Protein AF-A0A661MCD5-F1 (afdb_monomer_lite)

Structure (mmCIF, N/CA/C/O backbone):
data_AF-A0A661MCD5-F1
#
_entry.id   AF-A0A661MCD5-F1
#
loop_
_atom_site.group_PDB
_atom_site.id
_atom_site.type_symbol
_atom_site.label_atom_id
_atom_site.label_alt_id
_atom_site.label_comp_id
_atom_site.label_asym_id
_atom_site.label_entity_id
_atom_site.label_seq_id
_atom_site.pdbx_PDB_ins_code
_atom_site.Cartn_x
_atom_site.Cartn_y
_atom_site.Cartn_z
_atom_site.occupancy
_atom_site.B_iso_or_equiv
_atom_site.auth_seq_id
_atom_site.auth_comp_id
_atom_site.auth_asym_id
_atom_site.auth_atom_id
_atom_site.pdbx_PDB_model_num
ATOM 1 N N . MET A 1 1 ? 11.722 17.174 -21.139 1.00 75.12 1 MET A N 1
ATOM 2 C CA . MET A 1 1 ? 12.683 16.065 -20.962 1.00 75.12 1 MET A CA 1
ATOM 3 C C . MET A 1 1 ? 12.628 15.498 -19.548 1.00 75.12 1 MET A C 1
ATOM 5 O O . MET A 1 1 ? 12.338 14.327 -19.418 1.00 75.12 1 MET A O 1
ATOM 9 N N . LEU A 1 2 ? 12.828 16.287 -18.482 1.00 86.31 2 LEU A N 1
ATOM 10 C CA . LEU A 1 2 ? 12.732 15.749 -17.111 1.00 86.31 2 LEU A CA 1
ATOM 11 C C . LEU A 1 2 ? 11.299 15.334 -16.720 1.00 86.31 2 LEU A C 1
ATOM 13 O O . LEU A 1 2 ? 11.111 14.255 -16.179 1.00 86.31 2 LEU A O 1
ATOM 17 N N . LEU A 1 3 ? 10.295 16.158 -17.053 1.00 89.19 3 LEU A N 1
ATOM 18 C CA . LEU A 1 3 ? 8.883 15.839 -16.793 1.00 89.19 3 LEU A CA 1
ATOM 19 C C . LEU A 1 3 ? 8.429 14.551 -17.486 1.00 89.19 3 LEU A C 1
ATOM 21 O O . LEU A 1 3 ? 7.774 13.742 -16.857 1.00 89.19 3 LEU A O 1
ATOM 25 N N . SER A 1 4 ? 8.853 14.309 -18.728 1.00 89.06 4 SER A N 1
ATOM 26 C CA . SER A 1 4 ? 8.489 13.078 -19.439 1.00 89.06 4 SER A CA 1
ATOM 27 C C . SER A 1 4 ? 9.070 11.828 -18.773 1.00 89.06 4 SER A C 1
ATOM 29 O O . SER A 1 4 ? 8.375 10.833 -18.646 1.00 89.06 4 SER A O 1
ATOM 31 N N . TYR A 1 5 ? 10.313 11.887 -18.279 1.00 88.50 5 TYR A N 1
ATOM 32 C CA . TYR A 1 5 ? 10.882 10.770 -17.516 1.00 88.50 5 TYR A CA 1
ATOM 33 C C . TYR A 1 5 ? 10.198 10.573 -16.160 1.00 88.50 5 TYR A C 1
ATOM 35 O O . TYR A 1 5 ? 10.114 9.448 -15.673 1.00 88.50 5 TYR A O 1
ATOM 43 N N . LEU A 1 6 ? 9.720 11.657 -15.543 1.00 89.44 6 LEU A N 1
ATOM 44 C CA . LEU A 1 6 ? 8.935 11.577 -14.317 1.00 89.44 6 LEU A CA 1
ATOM 45 C C . LEU A 1 6 ? 7.566 10.942 -14.576 1.00 89.44 6 LEU A C 1
ATOM 47 O O . LEU A 1 6 ? 7.163 10.081 -13.804 1.00 89.44 6 LEU A O 1
ATOM 51 N N . ASP A 1 7 ? 6.881 11.331 -15.649 1.00 89.38 7 ASP A N 1
ATOM 52 C CA . ASP A 1 7 ? 5.583 10.772 -16.031 1.00 89.38 7 ASP A CA 1
ATOM 53 C C . ASP A 1 7 ? 5.701 9.270 -16.320 1.00 89.38 7 ASP A C 1
ATOM 55 O O . ASP A 1 7 ? 4.923 8.475 -15.791 1.00 89.38 7 ASP A O 1
ATOM 59 N N . ASP A 1 8 ? 6.737 8.868 -17.063 1.00 87.25 8 ASP A N 1
ATOM 60 C CA . ASP A 1 8 ? 7.043 7.457 -17.303 1.00 87.25 8 ASP A CA 1
ATOM 61 C C . ASP A 1 8 ? 7.293 6.718 -15.981 1.00 87.25 8 ASP A C 1
ATOM 63 O O . ASP A 1 8 ? 6.706 5.665 -15.737 1.00 87.25 8 ASP A O 1
ATOM 67 N N . TYR A 1 9 ? 8.095 7.292 -15.077 1.00 87.69 9 TYR A N 1
ATOM 68 C CA . TYR A 1 9 ? 8.354 6.696 -13.766 1.00 87.69 9 TYR A CA 1
ATOM 69 C C . TYR A 1 9 ? 7.096 6.598 -12.892 1.00 87.69 9 TYR A C 1
ATOM 71 O O . TYR A 1 9 ? 6.934 5.621 -12.165 1.00 87.69 9 TYR A O 1
ATOM 79 N N . MET A 1 10 ? 6.188 7.571 -12.955 1.00 85.12 10 MET A N 1
ATOM 80 C CA . MET A 1 10 ? 4.925 7.529 -12.212 1.00 85.12 10 MET A CA 1
ATOM 81 C C . MET A 1 10 ? 3.993 6.422 -12.722 1.00 85.12 10 MET A C 1
ATOM 83 O O . MET A 1 10 ? 3.210 5.883 -11.940 1.00 85.12 10 MET A O 1
ATOM 87 N N . LEU A 1 11 ? 4.097 6.049 -14.002 1.00 81.00 11 LEU A N 1
ATOM 88 C CA . LEU A 1 11 ? 3.349 4.935 -14.590 1.00 81.00 11 LEU A CA 1
ATOM 89 C C . LEU A 1 11 ? 4.008 3.581 -14.303 1.00 81.00 11 LEU A C 1
ATOM 91 O O . LEU A 1 11 ? 3.328 2.644 -13.885 1.00 81.00 11 LEU A O 1
ATOM 95 N N . THR A 1 12 ? 5.325 3.472 -14.499 1.00 79.69 12 THR A N 1
ATOM 96 C CA . THR A 1 12 ? 6.045 2.197 -14.371 1.00 79.69 12 THR A CA 1
ATOM 97 C C . THR A 1 12 ? 6.465 1.867 -12.943 1.00 79.69 12 THR A C 1
ATOM 99 O O . THR A 1 12 ? 6.690 0.704 -12.603 1.00 79.69 12 THR A O 1
ATOM 102 N N . GLY A 1 13 ? 6.603 2.881 -12.093 1.00 84.50 13 GLY A N 1
ATOM 103 C CA . GLY A 1 13 ? 7.190 2.763 -10.766 1.00 84.50 13 GLY A CA 1
ATOM 104 C C . GLY A 1 13 ? 8.654 2.313 -10.799 1.00 84.50 13 GLY A C 1
ATOM 105 O O . GLY A 1 13 ? 9.337 2.384 -11.821 1.00 84.50 13 GLY A O 1
ATOM 106 N N . GLY A 1 14 ? 9.135 1.831 -9.648 1.00 86.81 14 GLY A N 1
ATOM 107 C CA . GLY A 1 14 ? 10.529 1.414 -9.441 1.00 86.81 14 GLY A CA 1
ATOM 108 C C . GLY A 1 14 ? 10.735 -0.082 -9.186 1.00 86.81 14 GLY A C 1
ATOM 109 O O . GLY A 1 14 ? 11.829 -0.482 -8.794 1.00 86.81 14 GLY A O 1
ATOM 110 N N . PHE A 1 15 ? 9.706 -0.919 -9.351 1.00 88.81 15 PHE A N 1
ATOM 111 C CA . PHE A 1 15 ? 9.833 -2.353 -9.078 1.00 88.81 15 PHE A CA 1
ATOM 112 C C . PHE A 1 15 ? 10.667 -3.041 -10.170 1.00 88.81 15 PHE A C 1
ATOM 114 O O . PHE A 1 15 ? 10.287 -2.970 -11.341 1.00 88.81 15 PHE A O 1
ATOM 121 N N . PRO A 1 16 ? 11.763 -3.748 -9.832 1.00 86.19 16 PRO A N 1
ATOM 122 C CA . PRO A 1 16 ? 12.628 -4.388 -10.825 1.00 86.19 16 PRO A CA 1
ATOM 123 C C . PRO A 1 16 ? 11.888 -5.367 -11.742 1.00 86.19 16 PRO A C 1
ATOM 125 O O . PRO A 1 16 ? 12.194 -5.462 -12.926 1.00 86.19 16 PRO A O 1
ATOM 128 N N . GLU A 1 17 ? 10.881 -6.078 -11.231 1.00 86.56 17 GLU A N 1
ATOM 129 C CA . GLU A 1 17 ? 10.036 -6.970 -12.031 1.00 86.56 17 GLU A CA 1
ATOM 130 C C . GLU A 1 17 ? 9.255 -6.226 -13.113 1.00 86.56 17 GLU A C 1
ATOM 132 O O . GLU A 1 17 ? 9.057 -6.750 -14.204 1.00 86.56 17 GLU A O 1
ATOM 137 N N . VAL A 1 18 ? 8.849 -4.994 -12.836 1.00 86.12 18 VAL A N 1
ATOM 138 C CA . VAL A 1 18 ? 8.116 -4.158 -13.781 1.00 86.12 18 VAL A CA 1
ATOM 139 C C . VAL A 1 18 ? 9.075 -3.500 -14.776 1.00 86.12 18 VAL A C 1
ATOM 141 O O . VAL A 1 18 ? 8.841 -3.536 -15.981 1.00 86.12 18 VAL A O 1
ATOM 144 N N . VAL A 1 19 ? 10.182 -2.947 -14.277 1.00 85.00 19 VAL A N 1
ATOM 145 C CA . VAL A 1 19 ? 11.120 -2.132 -15.065 1.00 85.00 19 VAL A CA 1
ATOM 146 C C . VAL A 1 19 ? 12.078 -2.983 -15.908 1.00 85.00 19 VAL A C 1
ATOM 148 O O . VAL A 1 19 ? 12.390 -2.621 -17.037 1.00 85.00 19 VAL A O 1
ATOM 151 N N . VAL A 1 20 ? 12.554 -4.117 -15.384 1.00 84.69 20 VAL A N 1
ATOM 152 C CA . VAL A 1 20 ? 13.604 -4.934 -16.025 1.00 84.69 20 VAL A CA 1
ATOM 153 C C . VAL A 1 20 ? 13.024 -6.132 -16.771 1.00 84.69 20 VAL A C 1
ATOM 155 O O . VAL A 1 20 ? 13.519 -6.493 -17.835 1.00 84.69 20 VAL A O 1
ATOM 158 N N . LYS A 1 21 ? 11.987 -6.774 -16.217 1.00 82.88 21 LYS A N 1
ATOM 159 C CA . LYS A 1 21 ? 11.426 -8.016 -16.780 1.00 82.88 21 LYS A CA 1
ATOM 160 C C . LYS A 1 21 ? 10.250 -7.777 -17.736 1.00 82.88 21 LYS A C 1
ATOM 162 O O . LYS A 1 21 ? 9.776 -8.739 -18.332 1.00 82.88 21 LYS A O 1
ATOM 167 N N . GLY A 1 22 ? 9.785 -6.532 -17.886 1.00 78.12 22 GLY A N 1
ATOM 168 C CA . GLY A 1 22 ? 8.700 -6.169 -18.807 1.00 78.12 22 GLY A CA 1
ATOM 169 C C . GLY A 1 22 ? 7.359 -6.834 -18.483 1.00 78.12 22 GLY A C 1
ATOM 170 O O . GLY A 1 22 ? 6.568 -7.102 -19.384 1.00 78.12 22 GLY A O 1
ATOM 171 N N . VAL A 1 23 ? 7.125 -7.164 -17.210 1.00 83.00 23 VAL A N 1
ATOM 172 C CA . VAL A 1 23 ? 5.883 -7.801 -16.752 1.00 83.00 23 VAL A CA 1
ATOM 173 C C . VAL A 1 23 ? 4.752 -6.772 -16.770 1.00 83.00 23 VAL A C 1
ATOM 175 O O . VAL A 1 23 ? 4.997 -5.587 -16.543 1.00 83.00 23 VAL A O 1
ATOM 178 N N . ASP A 1 24 ? 3.514 -7.224 -16.997 1.00 86.25 24 ASP A N 1
ATOM 179 C CA . ASP A 1 24 ? 2.336 -6.362 -16.876 1.00 86.25 24 ASP A CA 1
ATOM 180 C C . ASP A 1 24 ? 2.309 -5.667 -15.505 1.00 86.25 24 ASP A C 1
ATOM 182 O O . ASP A 1 24 ? 2.195 -6.309 -14.456 1.00 86.25 24 ASP A O 1
ATOM 186 N N . GLN A 1 25 ? 2.443 -4.342 -15.530 1.00 84.44 25 GLN A N 1
ATOM 187 C CA . GLN A 1 25 ? 2.695 -3.528 -14.343 1.00 84.44 25 GLN A CA 1
ATOM 188 C C . GLN A 1 25 ? 1.485 -3.566 -13.412 1.00 84.44 25 GLN A C 1
ATOM 190 O O . GLN A 1 25 ? 1.622 -3.794 -12.211 1.00 84.44 25 GLN A O 1
ATOM 195 N N . GLN A 1 26 ? 0.285 -3.409 -13.976 1.00 84.56 26 GLN A N 1
ATOM 196 C CA . GLN A 1 26 ? -0.953 -3.367 -13.203 1.00 84.56 26 GLN A CA 1
ATOM 197 C C . GLN A 1 26 ? -1.253 -4.723 -12.561 1.00 84.56 26 GLN A C 1
ATOM 199 O O . GLN A 1 26 ? -1.518 -4.790 -11.359 1.00 84.56 26 GLN A O 1
ATOM 204 N N . GLY A 1 27 ? -1.172 -5.813 -13.328 1.00 89.81 27 GLY A N 1
ATOM 205 C CA . GLY A 1 27 ? -1.405 -7.162 -12.824 1.00 89.81 27 GLY A CA 1
ATOM 206 C C . GLY A 1 27 ? -0.380 -7.582 -11.774 1.00 89.81 27 GLY A C 1
ATOM 207 O O . GLY A 1 27 ? -0.755 -8.155 -10.744 1.00 89.81 27 GLY A O 1
ATOM 208 N N . TYR A 1 28 ? 0.899 -7.253 -11.984 1.00 91.31 28 TYR A N 1
ATOM 209 C CA . TYR A 1 28 ? 1.959 -7.553 -11.024 1.00 91.31 28 TYR A CA 1
ATOM 210 C C . TYR A 1 28 ? 1.759 -6.799 -9.709 1.00 91.31 28 TYR A C 1
ATOM 212 O O . TYR A 1 28 ? 1.708 -7.425 -8.650 1.00 91.31 28 TYR A O 1
ATOM 220 N N . LEU A 1 29 ? 1.590 -5.474 -9.764 1.00 90.31 29 LEU A N 1
ATOM 221 C CA . LEU A 1 29 ? 1.431 -4.644 -8.568 1.00 90.3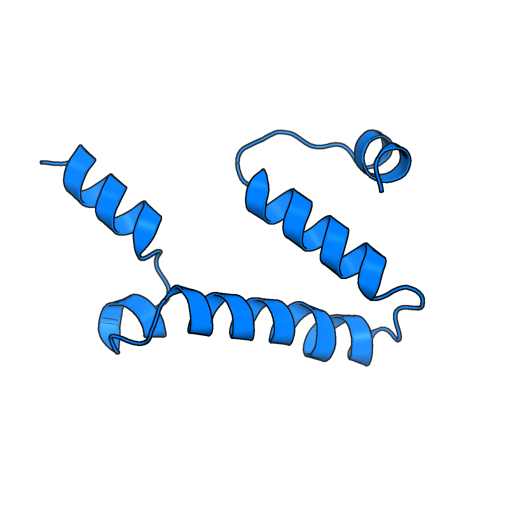1 29 LEU A CA 1
ATOM 222 C C . LEU A 1 29 ? 0.160 -4.997 -7.794 1.00 90.31 29 LEU A C 1
ATOM 224 O O . LEU A 1 29 ? 0.196 -5.064 -6.566 1.00 90.31 29 LEU A O 1
ATOM 228 N N . LYS A 1 30 ? -0.938 -5.307 -8.493 1.00 91.75 30 LYS A N 1
ATOM 229 C CA . LYS A 1 30 ? -2.163 -5.802 -7.858 1.00 91.75 30 LYS A CA 1
ATOM 230 C C . LYS A 1 30 ? -1.922 -7.125 -7.134 1.00 91.75 30 LYS A C 1
ATOM 232 O O . LYS A 1 30 ? -2.281 -7.263 -5.970 1.00 91.75 30 LYS A O 1
ATOM 237 N N . THR A 1 31 ? -1.269 -8.080 -7.795 1.00 94.25 31 THR A N 1
ATOM 238 C CA . THR A 1 31 ? -0.961 -9.391 -7.201 1.00 94.25 31 THR A CA 1
ATOM 239 C C . THR A 1 31 ? -0.030 -9.259 -5.998 1.00 94.25 31 THR A C 1
ATOM 241 O O . THR A 1 31 ? -0.213 -9.950 -4.995 1.00 94.25 31 THR A O 1
ATOM 244 N N . LEU A 1 32 ? 0.959 -8.366 -6.083 1.00 93.38 32 LEU A N 1
ATOM 245 C CA . LEU A 1 32 ? 1.870 -8.054 -4.988 1.00 93.38 32 LEU A CA 1
ATOM 246 C C . LEU A 1 32 ? 1.104 -7.475 -3.795 1.00 93.38 32 LEU A C 1
ATOM 248 O O . LEU A 1 32 ? 1.248 -7.975 -2.680 1.00 93.38 32 LEU A O 1
ATOM 252 N N . PHE A 1 33 ? 0.258 -6.472 -4.033 1.00 94.69 33 PHE A N 1
ATOM 253 C CA . PHE A 1 33 ? -0.571 -5.852 -3.005 1.00 94.69 33 PHE A CA 1
ATOM 254 C C . PHE A 1 33 ? -1.510 -6.864 -2.335 1.00 94.69 33 PHE A C 1
ATOM 256 O O . PHE A 1 33 ?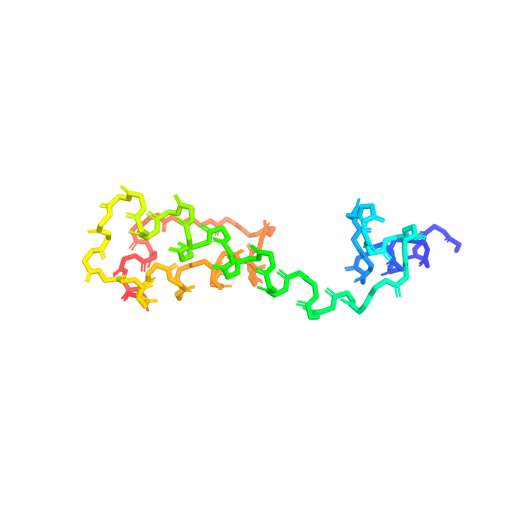 -1.509 -6.983 -1.109 1.00 94.69 33 PHE A O 1
ATOM 263 N N . ASP A 1 34 ? -2.242 -7.653 -3.124 1.00 95.50 34 ASP A N 1
ATOM 264 C CA . ASP A 1 34 ? -3.133 -8.703 -2.620 1.00 95.50 34 ASP A CA 1
ATOM 265 C C . ASP A 1 34 ? -2.350 -9.768 -1.832 1.00 95.50 34 ASP A C 1
ATOM 267 O O . ASP A 1 34 ? -2.806 -10.256 -0.796 1.00 95.50 34 ASP A O 1
ATOM 271 N N . GLY A 1 35 ? -1.145 -10.117 -2.290 1.00 96.75 35 GLY A N 1
ATOM 272 C CA . GLY A 1 35 ? -0.234 -11.025 -1.600 1.00 96.75 35 GLY A CA 1
ATOM 273 C C . GLY A 1 35 ? 0.150 -10.511 -0.215 1.00 96.75 35 GLY A C 1
ATOM 274 O O . GLY A 1 35 ? -0.068 -11.212 0.774 1.00 96.75 35 GLY A O 1
ATOM 275 N N . ILE A 1 36 ? 0.636 -9.273 -0.139 1.00 95.50 36 ILE A N 1
ATOM 276 C CA . ILE A 1 36 ? 1.013 -8.628 1.123 1.00 95.50 36 ILE A CA 1
ATOM 277 C C . ILE A 1 36 ? -0.198 -8.563 2.058 1.00 95.50 36 ILE A C 1
ATOM 279 O O . ILE A 1 36 ? -0.131 -8.980 3.218 1.00 95.50 36 ILE A O 1
ATOM 283 N N . LEU A 1 37 ? -1.340 -8.087 1.561 1.00 96.19 37 LEU A N 1
ATOM 284 C CA . LEU A 1 37 ? -2.500 -7.862 2.409 1.00 96.19 37 LEU A CA 1
ATOM 285 C C . LEU A 1 37 ? -3.108 -9.180 2.901 1.00 96.19 37 LEU A C 1
ATOM 287 O O . LEU A 1 37 ? -3.278 -9.376 4.105 1.00 96.19 37 LEU A O 1
ATOM 291 N N . PHE A 1 38 ? -3.405 -10.116 2.002 1.00 96.12 38 PHE A N 1
ATOM 292 C CA . PHE A 1 38 ? -4.117 -11.336 2.376 1.00 96.12 38 PHE A CA 1
ATOM 293 C C . PHE A 1 38 ? -3.198 -12.429 2.929 1.00 96.12 38 PHE A C 1
ATOM 295 O O . PHE A 1 38 ? -3.551 -13.095 3.910 1.00 96.12 38 PHE A O 1
ATOM 302 N N . LYS A 1 39 ? -2.022 -12.641 2.328 1.00 94.81 39 LYS A N 1
ATOM 303 C CA . LYS A 1 39 ? -1.121 -13.732 2.735 1.00 94.81 39 LYS A CA 1
ATOM 304 C C . LYS A 1 39 ? -0.241 -13.319 3.905 1.00 94.81 39 LYS A C 1
ATOM 306 O O . LYS A 1 39 ? -0.138 -14.082 4.865 1.00 94.81 39 LYS A O 1
ATOM 311 N N . ASP A 1 40 ? 0.337 -12.123 3.864 1.00 96.62 40 ASP A N 1
ATOM 312 C CA . ASP A 1 40 ? 1.345 -11.741 4.855 1.00 96.62 40 ASP A CA 1
ATOM 313 C C . ASP A 1 40 ? 0.747 -11.078 6.094 1.00 96.62 40 ASP A C 1
ATOM 315 O O . ASP A 1 40 ? 1.290 -11.263 7.186 1.00 96.62 40 ASP A O 1
ATOM 319 N N . ILE A 1 41 ? -0.381 -10.370 5.953 1.00 96.12 41 ILE A N 1
ATOM 320 C CA . ILE A 1 41 ? -1.052 -9.673 7.059 1.00 96.12 41 ILE A CA 1
ATOM 321 C C . ILE A 1 41 ? -2.280 -10.451 7.545 1.00 96.12 41 ILE A C 1
ATOM 323 O O . ILE A 1 41 ? -2.284 -10.942 8.676 1.00 96.12 41 ILE A O 1
ATOM 327 N N . VAL A 1 42 ? -3.321 -10.604 6.716 1.00 96.31 42 VAL A N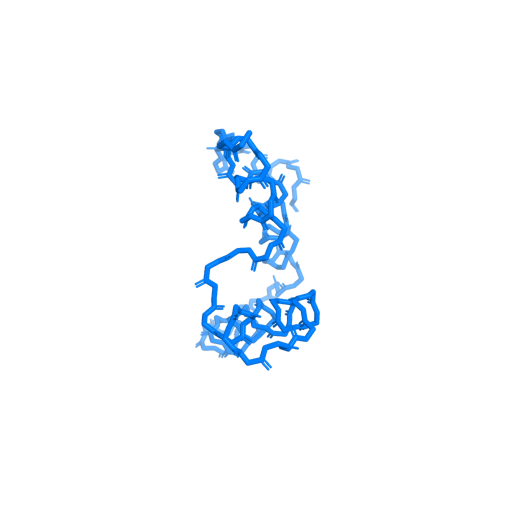 1
ATOM 328 C CA . VAL A 1 42 ? -4.601 -11.207 7.140 1.00 96.31 42 VAL A CA 1
ATOM 329 C C . VAL A 1 42 ? -4.397 -12.614 7.692 1.00 96.31 42 VAL A C 1
ATOM 331 O O . VAL A 1 42 ? -4.860 -12.905 8.798 1.00 96.31 42 VAL A O 1
ATOM 334 N N . LYS A 1 43 ? -3.679 -13.478 6.965 1.00 95.44 43 LYS A N 1
ATOM 335 C CA . LYS A 1 43 ? -3.430 -14.860 7.397 1.00 95.44 43 LYS A CA 1
ATOM 336 C C . LYS A 1 43 ? -2.515 -14.935 8.623 1.00 95.44 43 LYS A C 1
ATOM 338 O O . LYS A 1 43 ? -2.779 -15.738 9.517 1.00 95.44 43 LYS A O 1
ATOM 343 N N . ARG A 1 44 ? -1.473 -14.097 8.694 1.00 96.69 44 ARG A N 1
ATOM 344 C CA . ARG A 1 44 ? -0.511 -14.070 9.812 1.00 96.69 44 ARG A CA 1
ATOM 345 C C . ARG A 1 44 ? -1.157 -13.620 11.120 1.00 96.69 44 ARG A C 1
ATOM 347 O O . ARG A 1 44 ? -0.946 -14.254 12.148 1.00 96.69 44 ARG A O 1
ATOM 354 N N . TYR A 1 45 ? -1.957 -12.556 11.076 1.00 96.25 45 TYR A N 1
ATOM 355 C CA . TYR A 1 45 ? -2.556 -11.942 12.265 1.00 96.25 45 TYR A CA 1
ATOM 356 C C . TYR A 1 45 ? -4.009 -12.362 12.514 1.00 96.25 45 TYR A C 1
ATOM 358 O O . TYR A 1 45 ? -4.621 -11.888 13.469 1.00 96.25 45 TYR A O 1
ATOM 366 N N . LYS A 1 4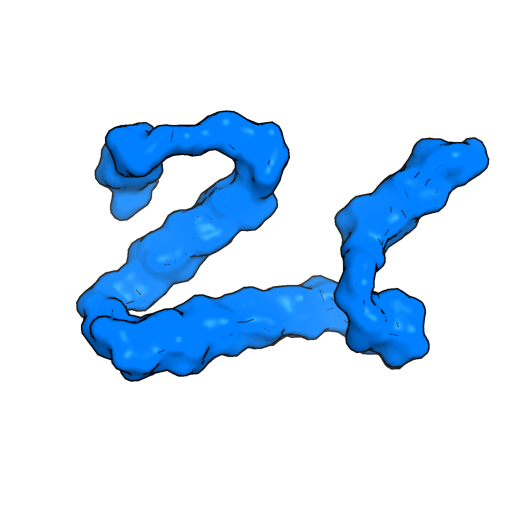6 ? -4.566 -13.257 11.685 1.00 94.38 46 LYS A N 1
ATOM 367 C CA . LYS A 1 46 ? -5.960 -13.731 11.768 1.00 94.38 46 LYS A CA 1
ATOM 368 C C . LYS A 1 46 ? -6.949 -12.562 11.862 1.00 94.38 46 LYS A C 1
ATOM 370 O O . LYS A 1 46 ? -7.803 -12.509 12.750 1.00 94.38 46 LYS A O 1
ATOM 375 N N . VAL A 1 47 ? -6.791 -11.593 10.961 1.00 94.62 47 VAL A N 1
ATOM 376 C CA . VAL A 1 47 ? -7.593 -10.362 10.941 1.00 94.62 47 VAL A CA 1
ATOM 377 C C . VAL A 1 47 ? -9.073 -10.713 10.784 1.00 94.62 47 VAL A C 1
ATOM 379 O O . VAL A 1 47 ? -9.456 -11.428 9.863 1.00 94.62 47 VAL A O 1
ATOM 382 N N . ARG A 1 48 ? -9.917 -10.187 11.681 1.00 93.19 48 ARG A N 1
ATOM 383 C CA . ARG A 1 48 ? -11.359 -10.496 11.725 1.00 93.19 48 ARG A CA 1
ATOM 384 C C . ARG A 1 48 ? -12.141 -9.927 10.540 1.00 93.19 48 ARG A C 1
ATOM 386 O O . ARG A 1 48 ? -13.117 -10.527 10.113 1.00 93.19 48 ARG A O 1
ATOM 393 N N . GLN A 1 49 ? -11.737 -8.755 10.049 1.00 93.88 49 GLN A N 1
ATOM 394 C CA . GLN A 1 49 ? -12.413 -8.023 8.972 1.00 93.88 49 GLN A CA 1
ATOM 395 C C . GLN A 1 49 ? -11.422 -7.724 7.837 1.00 93.88 49 GLN A C 1
ATOM 397 O O . GLN A 1 49 ? -10.974 -6.586 7.695 1.00 93.88 49 GLN A O 1
ATOM 402 N N . PRO A 1 50 ? -11.037 -8.737 7.043 1.00 93.69 50 PRO A N 1
ATOM 403 C CA . PRO A 1 50 ? -10.041 -8.570 5.987 1.00 93.69 50 PRO A CA 1
ATOM 404 C C . PRO A 1 50 ? -10.495 -7.603 4.887 1.00 93.69 50 PRO A C 1
ATOM 406 O O . PRO A 1 50 ? -9.669 -6.869 4.360 1.00 93.69 50 PRO A O 1
ATOM 409 N N . GLN A 1 51 ? -11.801 -7.541 4.601 1.00 93.75 51 GLN A N 1
ATOM 410 C CA . GLN A 1 51 ? -12.352 -6.612 3.611 1.00 93.75 51 GLN A CA 1
ATOM 411 C C . GLN A 1 51 ? -12.122 -5.149 4.010 1.00 93.75 51 GLN A C 1
ATOM 413 O O . GLN A 1 51 ? -11.604 -4.377 3.218 1.00 93.75 51 GLN A O 1
ATOM 418 N N . ARG A 1 52 ? -12.387 -4.782 5.271 1.00 93.62 52 ARG A N 1
ATOM 419 C CA . ARG A 1 52 ? -12.134 -3.410 5.741 1.00 93.62 52 ARG A CA 1
ATOM 420 C C . ARG A 1 52 ? -10.661 -3.028 5.671 1.00 93.62 52 ARG A C 1
ATOM 422 O O . ARG A 1 52 ? -10.332 -1.888 5.372 1.00 93.62 52 ARG A O 1
ATOM 429 N N . LEU A 1 53 ? -9.769 -3.979 5.947 1.00 94.38 53 LEU A N 1
ATOM 430 C CA . LEU A 1 53 ? -8.333 -3.750 5.812 1.00 94.38 53 LEU A CA 1
ATOM 431 C C . LEU A 1 53 ? -7.941 -3.509 4.346 1.00 94.38 53 LEU A C 1
ATOM 433 O O . LEU A 1 53 ? -7.122 -2.634 4.076 1.00 94.38 53 LEU A O 1
ATOM 437 N N . TYR A 1 54 ? -8.543 -4.255 3.418 1.00 95.19 54 TYR A N 1
ATOM 438 C CA . TYR A 1 54 ? -8.367 -4.053 1.981 1.00 95.19 54 TYR A CA 1
ATOM 439 C C . TYR A 1 54 ? -8.841 -2.659 1.550 1.00 95.19 54 TYR A C 1
ATOM 441 O O . TYR A 1 54 ? -8.095 -1.943 0.886 1.00 95.1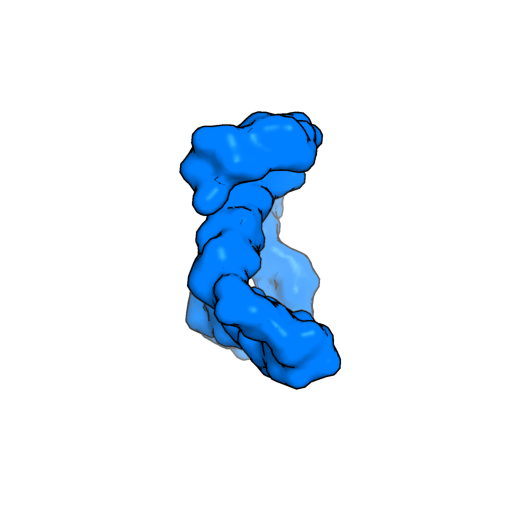9 54 TYR A O 1
ATOM 449 N N . ASP A 1 55 ? -10.021 -2.235 2.007 1.00 94.62 55 ASP A N 1
ATOM 450 C CA . ASP A 1 55 ? -10.592 -0.926 1.676 1.00 94.62 55 ASP A CA 1
ATOM 451 C C . ASP A 1 55 ? -9.726 0.228 2.219 1.00 94.62 55 ASP A C 1
ATOM 453 O O . ASP A 1 55 ? -9.469 1.204 1.513 1.00 94.62 55 ASP A O 1
ATOM 457 N N . ILE A 1 56 ? -9.189 0.091 3.441 1.00 94.19 56 ILE A N 1
ATOM 458 C CA . ILE A 1 56 ? -8.204 1.034 4.001 1.00 94.19 56 ILE A CA 1
ATOM 459 C C . ILE A 1 56 ? -6.934 1.061 3.143 1.00 94.19 56 ILE A C 1
ATOM 461 O O . ILE A 1 56 ? -6.421 2.137 2.840 1.00 94.19 56 ILE A O 1
ATOM 465 N N . GLY A 1 57 ? -6.424 -0.104 2.740 1.00 94.50 57 GLY A N 1
ATOM 466 C CA . GLY A 1 57 ? -5.241 -0.200 1.889 1.00 94.50 57 GLY A CA 1
ATOM 467 C C . GLY A 1 57 ? -5.434 0.506 0.545 1.00 94.50 57 GLY A C 1
ATOM 468 O O . GLY A 1 57 ? -4.591 1.310 0.153 1.00 94.50 57 GLY A O 1
ATOM 469 N N . LEU A 1 58 ? -6.572 0.284 -0.118 1.00 94.31 58 LEU A N 1
ATOM 470 C CA . LEU A 1 58 ? -6.929 0.984 -1.354 1.00 94.31 58 LEU A CA 1
ATOM 471 C C . LEU A 1 58 ? -7.056 2.494 -1.151 1.00 94.31 58 LEU A C 1
ATOM 473 O O . LEU A 1 58 ? -6.545 3.265 -1.964 1.00 94.31 58 LEU A O 1
ATOM 477 N N . TYR A 1 59 ? -7.697 2.924 -0.062 1.00 94.69 59 TYR A N 1
ATOM 478 C CA . TYR A 1 59 ? -7.823 4.341 0.263 1.00 94.69 59 TYR A CA 1
ATOM 479 C C . TYR A 1 59 ? -6.449 5.012 0.399 1.00 94.69 59 TYR A C 1
ATOM 481 O O . TYR A 1 59 ? -6.234 6.095 -0.151 1.00 94.69 59 TYR A O 1
ATOM 489 N N . LEU A 1 60 ? -5.516 4.367 1.108 1.00 93.94 60 LEU A N 1
ATOM 490 C CA . LEU A 1 60 ? -4.162 4.882 1.311 1.00 93.94 60 LEU A CA 1
ATOM 491 C C . LEU A 1 60 ? -3.351 4.898 0.011 1.00 93.94 60 LEU A C 1
ATOM 493 O O . LEU A 1 60 ? -2.642 5.867 -0.232 1.00 93.94 60 LEU A O 1
ATOM 497 N N . LEU A 1 61 ? -3.489 3.887 -0.852 1.00 92.06 61 LEU A N 1
ATOM 498 C CA . LEU A 1 61 ? -2.833 3.872 -2.166 1.00 92.06 61 LEU A CA 1
ATOM 499 C C . LEU A 1 61 ? -3.325 5.009 -3.068 1.00 92.06 61 LEU A C 1
ATOM 501 O O . LEU A 1 61 ? -2.521 5.725 -3.668 1.00 92.06 61 LEU A O 1
ATOM 505 N N . ALA A 1 62 ? -4.641 5.222 -3.119 1.00 91.88 62 ALA A N 1
ATOM 506 C CA . ALA A 1 62 ? -5.241 6.299 -3.904 1.00 91.88 62 ALA A CA 1
ATOM 507 C C . ALA A 1 62 ? -4.845 7.700 -3.399 1.00 91.88 62 ALA A C 1
ATOM 509 O O . ALA A 1 62 ? -4.901 8.666 -4.154 1.00 91.88 62 ALA A O 1
ATOM 510 N N . ASN A 1 63 ? -4.432 7.813 -2.133 1.00 92.56 63 ASN A N 1
ATOM 511 C CA . ASN A 1 63 ? -4.102 9.071 -1.465 1.00 92.56 63 ASN A CA 1
ATOM 512 C C . ASN A 1 63 ? -2.663 9.087 -0.919 1.00 92.56 63 ASN A C 1
ATOM 514 O O . ASN A 1 63 ? -2.404 9.734 0.092 1.00 92.56 63 ASN A O 1
ATOM 518 N N . HIS A 1 64 ? -1.729 8.385 -1.567 1.00 88.19 64 HIS A N 1
ATOM 519 C CA . HIS A 1 64 ? -0.386 8.116 -1.032 1.00 88.19 64 HIS A CA 1
ATOM 520 C C . HIS A 1 64 ? 0.461 9.365 -0.715 1.00 88.19 64 HIS A C 1
ATOM 522 O O . HIS A 1 64 ? 1.388 9.279 0.087 1.00 88.19 64 HIS A O 1
ATOM 528 N N . SER A 1 65 ? 0.151 10.519 -1.312 1.00 90.44 65 SER A N 1
ATOM 529 C CA . SER A 1 65 ? 0.829 11.800 -1.047 1.00 90.44 65 SER A CA 1
ATOM 530 C C . SER A 1 65 ? 0.042 12.756 -0.145 1.00 90.44 65 SER A C 1
ATOM 532 O O . SER A 1 65 ? 0.529 13.846 0.143 1.00 90.44 65 SER A O 1
ATOM 534 N N . ASN A 1 66 ? -1.162 12.381 0.290 1.00 93.50 66 ASN A N 1
ATOM 535 C CA . ASN A 1 66 ? -2.025 13.241 1.096 1.00 93.50 66 ASN A CA 1
ATOM 536 C C . ASN A 1 66 ? -1.886 12.930 2.589 1.00 93.50 66 ASN A C 1
ATOM 538 O O . ASN A 1 66 ? -1.687 11.785 3.000 1.00 93.50 66 ASN A O 1
ATOM 542 N N . GLU A 1 67 ? -2.081 13.951 3.419 1.00 93.69 67 GLU A N 1
ATOM 543 C CA . GLU A 1 67 ? -2.197 13.764 4.861 1.00 93.69 67 GLU A CA 1
ATOM 544 C C . GLU A 1 67 ? -3.454 12.952 5.210 1.00 93.69 67 GLU A C 1
ATOM 546 O O . GLU A 1 67 ? -4.539 13.145 4.650 1.00 93.69 67 GLU A O 1
ATOM 551 N N . PHE A 1 68 ? -3.325 12.046 6.179 1.00 93.12 68 PHE A N 1
ATOM 552 C CA . PHE A 1 68 ? -4.438 11.259 6.697 1.00 93.12 68 PHE A CA 1
ATOM 553 C C . PHE A 1 68 ? -4.398 11.195 8.223 1.00 93.12 68 PHE A C 1
ATOM 555 O O . PHE A 1 68 ? -3.352 11.326 8.854 1.00 93.12 68 PHE A O 1
ATOM 562 N N . SER A 1 69 ? -5.561 10.955 8.831 1.00 94.12 69 SER A N 1
ATOM 563 C CA . SER A 1 69 ? -5.677 10.720 10.268 1.00 94.12 69 SER A CA 1
ATOM 564 C C . SER A 1 69 ? -6.508 9.475 10.542 1.00 94.12 69 SER A C 1
ATOM 566 O O . SER A 1 69 ? -7.478 9.182 9.838 1.00 94.12 69 SER A O 1
ATOM 568 N N . LEU A 1 70 ? -6.150 8.747 11.601 1.00 93.44 70 LEU A N 1
ATOM 569 C CA . LEU A 1 70 ? -6.863 7.533 12.003 1.00 93.44 70 LEU A CA 1
ATOM 570 C C . LEU A 1 70 ? -8.320 7.827 12.385 1.00 93.44 70 LEU A C 1
ATOM 572 O O . LEU A 1 70 ? -9.210 7.043 12.069 1.00 93.44 70 LEU A O 1
ATOM 576 N N . THR A 1 71 ? -8.578 8.984 13.004 1.00 94.69 71 THR A N 1
ATOM 577 C CA . THR A 1 71 ? -9.936 9.432 13.345 1.00 94.69 71 THR A CA 1
ATOM 578 C C . THR A 1 71 ? -10.787 9.622 12.099 1.00 94.69 71 THR A C 1
ATOM 580 O O . THR A 1 71 ? -11.933 9.183 12.070 1.00 94.69 71 THR A O 1
ATOM 583 N N . ARG A 1 72 ? -10.228 10.243 11.051 1.00 92.50 72 ARG A N 1
ATOM 584 C CA . ARG A 1 72 ? -10.948 10.422 9.791 1.00 92.50 72 ARG A CA 1
ATOM 585 C C . ARG A 1 72 ? -11.217 9.075 9.135 1.00 92.50 72 ARG A C 1
ATOM 587 O O . ARG A 1 72 ? -12.364 8.831 8.789 1.00 92.50 72 ARG A O 1
ATOM 594 N N . LEU A 1 73 ? -10.206 8.206 9.033 1.00 92.69 73 LEU A N 1
ATOM 595 C CA . LEU A 1 73 ? -10.341 6.863 8.451 1.00 92.69 73 LEU A CA 1
ATOM 596 C C . LEU A 1 73 ? -11.450 6.052 9.131 1.00 92.69 73 LEU A C 1
ATOM 598 O O . LEU A 1 73 ? -12.316 5.531 8.443 1.00 92.69 73 LEU A O 1
A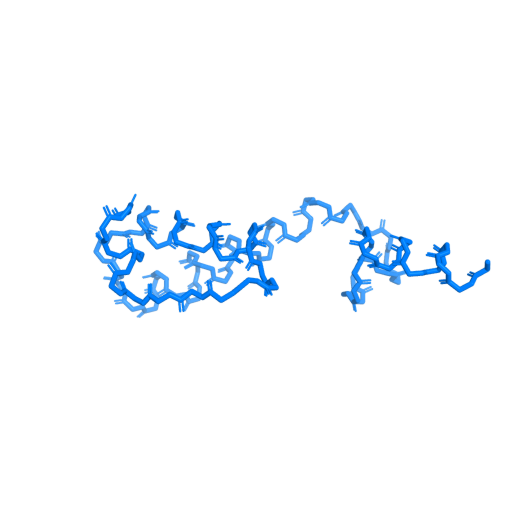TOM 602 N N . LYS A 1 74 ? -11.483 6.034 10.468 1.00 92.00 74 LYS A N 1
ATOM 603 C CA . LYS A 1 74 ? -12.520 5.348 11.256 1.00 92.00 74 LYS A CA 1
ATOM 604 C C . LYS A 1 74 ? -13.946 5.830 10.950 1.00 92.00 74 LYS A C 1
ATOM 606 O O . LYS A 1 74 ? -14.895 5.078 11.128 1.00 92.00 74 LYS A O 1
ATOM 611 N N . ASN A 1 75 ? -14.111 7.099 10.578 1.00 91.44 75 ASN A N 1
ATOM 612 C CA . ASN A 1 75 ? -15.431 7.678 10.331 1.00 91.44 75 ASN A CA 1
ATOM 613 C C . ASN A 1 75 ? -15.921 7.450 8.894 1.00 91.44 75 ASN A C 1
ATOM 615 O O . ASN A 1 75 ? -17.118 7.576 8.651 1.00 91.44 75 ASN A O 1
ATOM 619 N N . ILE A 1 76 ? -15.018 7.157 7.953 1.00 87.19 76 ILE A N 1
ATOM 620 C CA . ILE A 1 76 ? -15.349 6.976 6.531 1.00 87.19 76 ILE A CA 1
ATOM 621 C C . ILE A 1 76 ? -15.377 5.505 6.084 1.00 87.19 76 ILE A C 1
ATOM 623 O O . ILE A 1 76 ? -15.918 5.227 5.016 1.00 87.19 76 ILE A O 1
ATOM 627 N N . LEU A 1 77 ? -14.798 4.586 6.868 1.00 81.12 77 LEU A N 1
ATOM 628 C CA . LEU A 1 77 ? -14.606 3.156 6.564 1.00 81.12 77 LEU A CA 1
ATOM 629 C C . LEU A 1 77 ? -14.936 2.291 7.795 1.00 81.12 77 LEU A C 1
ATOM 631 O O . LEU A 1 77 ? -15.587 1.228 7.640 1.00 81.12 77 LEU A O 1
#

pLDDT: mean 90.66, std 4.91, range [75.12, 96.75]

Secondary structure (DSSP, 8-state):
-HHHHHHHHHHH-S-HHHHTT---HHHHHHHHHHIIIIIIIIHHHT-S-HHHHHHHHHHHHHTTTS---HHHHHHH-

Foldseek 3Di:
DVVVVVVVCVVQPDDCCSVPVVPDRVVVVVVVLCCCLVVVPCVVPVDPCSVLVVVVVVVCVVQVPDDDDPVVSVVPD

Radius of gyration: 15.48 Å; chains: 1; bounding box: 29×31×34 Å

Sequence (77 aa):
MLLSYLDDYMLTGGFPEVVVKGVDQQGYLKTLFDGILFKDIVKRYKVRQPQRLYDIGLYLLANHSNEFSLTRLKNIL